Protein AF-A0A3E2HBI8-F1 (afdb_monomer_lite)

Structure (mmCIF, N/CA/C/O backbone):
data_AF-A0A3E2HBI8-F1
#
_entry.id   AF-A0A3E2HBI8-F1
#
loop_
_atom_site.group_PDB
_atom_site.id
_atom_site.type_symbol
_atom_site.label_atom_id
_atom_site.label_alt_id
_atom_site.label_comp_id
_atom_site.label_asym_id
_atom_site.label_entity_id
_atom_site.label_seq_id
_atom_site.pdbx_PDB_ins_code
_atom_site.Cartn_x
_atom_site.Cartn_y
_atom_site.Cartn_z
_atom_site.occupancy
_atom_site.B_iso_or_equiv
_atom_site.auth_seq_id
_atom_site.auth_comp_id
_atom_site.auth_asym_id
_atom_site.auth_atom_id
_atom_site.pdbx_PDB_model_num
ATOM 1 N N . MET A 1 1 ? 4.253 23.141 21.296 1.00 36.41 1 MET A N 1
ATOM 2 C CA . MET A 1 1 ? 3.401 24.058 20.503 1.00 36.41 1 MET A CA 1
ATOM 3 C C . MET A 1 1 ? 3.726 24.094 18.998 1.00 36.41 1 MET A C 1
ATOM 5 O O . MET A 1 1 ? 2.972 24.710 18.265 1.00 36.41 1 MET A O 1
ATOM 9 N N . ALA A 1 2 ? 4.751 23.384 18.495 1.00 31.78 2 ALA A N 1
ATOM 10 C CA . ALA A 1 2 ? 5.093 23.356 17.060 1.00 31.78 2 ALA A CA 1
ATOM 11 C C . ALA A 1 2 ? 4.357 22.285 16.214 1.00 31.78 2 ALA A C 1
ATOM 13 O O . ALA A 1 2 ? 4.384 22.359 14.993 1.00 31.78 2 ALA A O 1
ATOM 14 N N . LYS A 1 3 ? 3.676 21.304 16.833 1.00 31.34 3 LYS A N 1
ATOM 15 C CA . LYS A 1 3 ? 2.986 20.215 16.105 1.00 31.34 3 LYS A CA 1
ATOM 16 C C . LYS A 1 3 ? 1.627 20.610 15.507 1.00 31.34 3 LYS A C 1
ATOM 18 O O . LYS A 1 3 ? 1.217 20.012 14.528 1.00 31.34 3 LYS A O 1
ATOM 23 N N . VAL A 1 4 ? 0.952 21.624 16.054 1.00 37.69 4 VAL A N 1
ATOM 24 C CA . VAL A 1 4 ? -0.409 22.016 15.620 1.00 37.69 4 VAL A CA 1
ATOM 25 C C . VAL A 1 4 ? -0.384 22.887 14.354 1.00 37.69 4 VAL A C 1
ATOM 27 O O . VAL A 1 4 ? -1.303 22.835 13.543 1.00 37.69 4 VAL A O 1
ATOM 30 N N . TYR A 1 5 ? 0.700 23.634 14.122 1.00 31.38 5 TYR A N 1
ATOM 31 C CA . TYR A 1 5 ? 0.811 24.523 12.961 1.00 31.38 5 TYR A CA 1
ATOM 32 C C . TYR A 1 5 ? 1.030 23.784 11.632 1.00 31.38 5 TYR A C 1
ATOM 34 O O . TYR A 1 5 ? 0.576 24.272 10.606 1.00 31.38 5 TYR A O 1
ATOM 42 N N . GLN A 1 6 ? 1.665 22.604 11.620 1.00 40.72 6 GLN A N 1
ATOM 43 C CA . GLN A 1 6 ? 1.845 21.839 10.374 1.00 40.72 6 GLN A CA 1
ATOM 44 C C . GLN A 1 6 ? 0.543 21.206 9.871 1.00 40.72 6 GLN A C 1
ATOM 46 O O . GLN A 1 6 ? 0.313 21.183 8.664 1.00 40.72 6 GLN A O 1
ATOM 51 N N . VAL A 1 7 ? -0.329 20.755 10.777 1.00 46.50 7 VAL A N 1
ATOM 52 C CA . VAL A 1 7 ? -1.612 20.140 10.402 1.00 46.50 7 VAL A CA 1
ATOM 53 C C . VAL A 1 7 ? -2.579 21.205 9.861 1.00 46.50 7 VAL A C 1
ATOM 55 O O . VAL A 1 7 ? -3.164 21.016 8.801 1.00 46.50 7 VAL A O 1
ATOM 58 N N . ASN A 1 8 ? -2.637 22.393 10.483 1.00 40.47 8 ASN A N 1
ATOM 59 C CA . ASN A 1 8 ? -3.430 23.535 9.988 1.00 40.47 8 ASN A CA 1
ATOM 60 C C . ASN A 1 8 ? -3.010 24.050 8.605 1.00 40.47 8 ASN A C 1
ATOM 62 O O . ASN A 1 8 ? -3.861 24.510 7.843 1.00 40.47 8 ASN A O 1
ATOM 66 N N . THR A 1 9 ? -1.732 23.939 8.240 1.00 48.91 9 THR A N 1
ATOM 67 C CA . THR A 1 9 ? -1.288 24.276 6.883 1.00 48.91 9 THR A CA 1
ATOM 68 C C . THR A 1 9 ? -1.801 23.251 5.867 1.00 48.91 9 THR A C 1
ATOM 70 O O . THR A 1 9 ? -2.331 23.655 4.839 1.00 48.91 9 THR A O 1
ATOM 73 N N . ILE A 1 10 ? -1.744 21.947 6.165 1.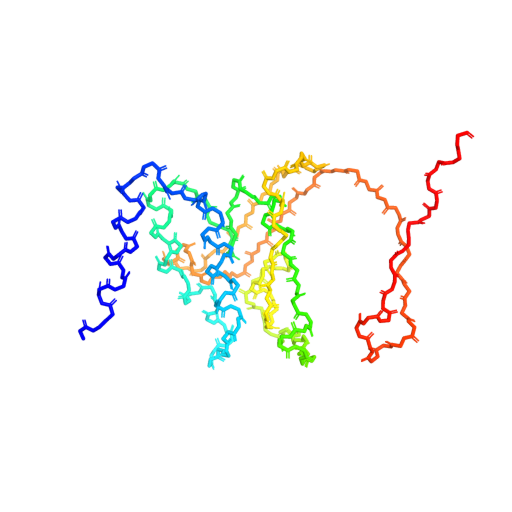00 52.44 10 ILE A N 1
ATOM 74 C CA . ILE A 1 10 ? -2.311 20.889 5.301 1.00 52.44 10 ILE A CA 1
ATOM 75 C C . ILE A 1 10 ? -3.825 21.101 5.108 1.00 52.44 10 ILE A C 1
ATOM 77 O O . ILE A 1 10 ? -4.320 21.029 3.983 1.00 52.44 10 ILE A O 1
ATOM 81 N N . PHE A 1 11 ? -4.536 21.484 6.174 1.00 52.62 11 PHE A N 1
ATOM 82 C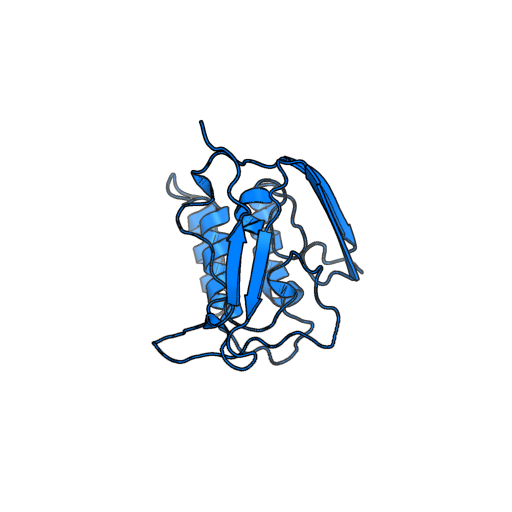 CA . PHE A 1 11 ? -5.968 21.784 6.130 1.00 52.62 11 PHE A CA 1
ATOM 83 C C . PHE A 1 11 ? -6.333 22.950 5.205 1.00 52.62 11 PHE A C 1
ATOM 85 O O . PHE A 1 11 ? -7.312 22.852 4.472 1.00 52.62 11 PHE A O 1
ATOM 92 N N . HIS A 1 12 ? -5.569 24.047 5.185 1.00 49.28 12 HIS A N 1
ATOM 93 C CA . HIS A 1 12 ? -5.875 25.172 4.290 1.00 49.28 12 HIS A CA 1
ATOM 94 C C . HIS A 1 12 ? -5.608 24.828 2.812 1.00 49.28 12 HIS A C 1
ATOM 96 O O . HIS A 1 12 ? -6.370 25.246 1.944 1.00 49.28 12 HIS A O 1
ATOM 102 N N . TYR A 1 13 ? -4.589 24.009 2.527 1.00 49.00 13 TYR A N 1
ATOM 103 C CA . TYR A 1 13 ? -4.270 23.559 1.166 1.00 49.00 13 TYR A CA 1
ATOM 104 C C . TYR A 1 13 ? -5.292 22.565 0.594 1.00 49.00 13 TYR A C 1
ATOM 106 O O . TYR A 1 13 ? -5.604 22.653 -0.591 1.00 49.00 13 TYR A O 1
ATOM 114 N N . LEU A 1 14 ? -5.840 21.659 1.412 1.00 51.91 14 LEU A N 1
ATOM 115 C CA . LEU A 1 14 ? -6.838 20.679 0.959 1.00 51.91 14 LEU A CA 1
ATOM 116 C C . LEU A 1 14 ? -8.257 21.262 0.847 1.00 51.91 14 LEU A C 1
ATOM 118 O O . LEU A 1 14 ? -9.039 20.815 0.014 1.00 51.91 14 LEU A O 1
ATOM 122 N N . ARG A 1 15 ? -8.600 22.268 1.663 1.00 52.44 15 ARG A N 1
ATOM 123 C CA . ARG A 1 15 ? -9.962 22.836 1.731 1.00 52.44 15 ARG A CA 1
ATOM 124 C C . ARG A 1 15 ? -10.162 24.091 0.877 1.00 52.44 15 ARG A C 1
ATOM 126 O O . ARG A 1 15 ? -11.301 24.460 0.610 1.00 52.44 15 ARG A O 1
ATOM 133 N N . CYS A 1 16 ? -9.083 24.775 0.490 1.00 48.06 16 CYS A N 1
ATOM 134 C CA . CYS A 1 16 ? -9.137 26.095 -0.135 1.00 48.06 16 CYS A CA 1
ATOM 135 C C . CYS A 1 16 ? -8.105 26.220 -1.266 1.00 48.06 16 CYS A C 1
ATOM 137 O O . CYS A 1 16 ? -7.073 26.857 -1.106 1.00 48.06 16 CYS A O 1
ATOM 139 N N . SER A 1 17 ? -8.338 25.583 -2.414 1.00 42.53 17 SER A N 1
ATOM 140 C CA . SER A 1 17 ? -7.922 26.094 -3.732 1.00 42.53 17 SER A CA 1
ATOM 141 C C . SER A 1 17 ? -8.226 25.068 -4.818 1.00 42.53 17 SER A C 1
ATOM 143 O O . SER A 1 17 ? -8.158 23.861 -4.611 1.00 42.53 17 SER A O 1
ATOM 145 N N . SER A 1 18 ? -8.425 25.560 -6.030 1.00 44.59 18 SER A N 1
ATOM 146 C CA . SER A 1 18 ? -8.262 24.840 -7.295 1.00 44.59 18 SER A CA 1
ATOM 147 C C . SER A 1 18 ? -6.852 24.231 -7.518 1.00 44.59 18 SER A C 1
ATOM 149 O O . SER A 1 18 ? -6.489 23.961 -8.659 1.00 44.59 18 SER A O 1
ATOM 151 N N . LEU A 1 19 ? -6.036 24.043 -6.465 1.00 42.78 19 LEU A N 1
ATOM 152 C CA . LEU A 1 19 ? -4.632 23.611 -6.509 1.00 42.78 19 LEU A CA 1
ATOM 153 C C . LEU A 1 19 ? -4.340 22.373 -5.644 1.00 42.78 19 LEU A C 1
ATOM 155 O O . LEU A 1 19 ? -3.168 22.118 -5.350 1.00 42.78 19 LEU A O 1
ATOM 159 N N . VAL A 1 20 ? -5.344 21.572 -5.255 1.00 49.34 20 VAL A N 1
ATOM 160 C CA . VAL A 1 20 ? -5.050 20.197 -4.821 1.00 49.34 20 VAL A CA 1
ATOM 161 C C . VAL A 1 20 ? -4.464 19.471 -6.030 1.00 49.34 20 VAL A C 1
ATOM 163 O O . VAL A 1 20 ? -5.177 18.989 -6.908 1.00 49.34 20 VAL A O 1
ATOM 166 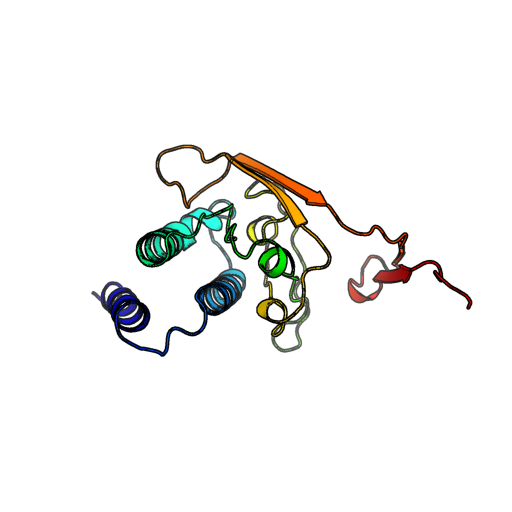N N . LYS A 1 21 ? -3.128 19.430 -6.084 1.00 60.75 21 LYS A N 1
ATOM 167 C CA . LYS A 1 21 ? -2.401 18.359 -6.758 1.00 60.75 21 LYS A CA 1
ATOM 168 C C . LYS A 1 21 ? -3.022 17.066 -6.242 1.00 60.75 21 LYS A C 1
ATOM 170 O O . LYS A 1 21 ? -3.123 16.909 -5.029 1.00 60.75 21 LYS A O 1
ATOM 175 N N . ASN A 1 22 ? -3.524 16.256 -7.166 1.00 81.38 22 ASN A N 1
ATOM 176 C CA . ASN A 1 22 ? -4.151 14.951 -6.976 1.00 81.38 22 ASN A CA 1
ATOM 177 C C . ASN A 1 22 ? -3.874 14.322 -5.580 1.00 81.38 22 ASN A C 1
ATOM 179 O O . ASN A 1 22 ? -2.701 14.145 -5.238 1.00 81.38 22 ASN A O 1
ATOM 183 N N . PRO A 1 23 ? -4.901 13.981 -4.766 1.00 87.44 23 PRO A N 1
ATOM 184 C CA . PRO A 1 23 ? -4.708 13.430 -3.416 1.00 87.44 23 PRO A CA 1
ATOM 185 C C . PRO A 1 23 ? -3.811 12.183 -3.394 1.00 87.44 23 PRO A C 1
ATOM 187 O O . PRO A 1 23 ? -3.115 11.948 -2.404 1.00 87.44 23 PRO A O 1
ATOM 190 N N . TYR A 1 24 ? -3.765 11.432 -4.496 1.00 90.06 24 TYR A N 1
ATOM 191 C CA . TYR A 1 24 ? -2.863 10.298 -4.660 1.00 90.06 24 TYR A CA 1
ATOM 192 C C . TYR A 1 24 ? -1.396 10.736 -4.733 1.00 90.06 24 TYR A C 1
ATOM 194 O O . TYR A 1 24 ? -0.578 10.190 -4.002 1.00 90.06 2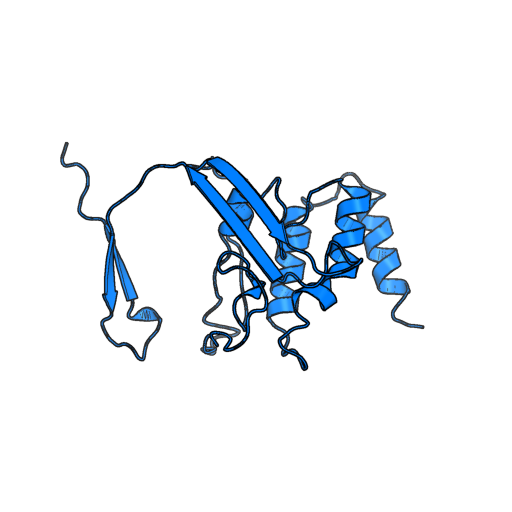4 TYR A O 1
ATOM 202 N N . ASP A 1 25 ? -1.064 11.782 -5.497 1.00 87.94 25 ASP A N 1
ATOM 203 C CA . ASP A 1 25 ? 0.307 12.308 -5.594 1.00 87.94 25 ASP A CA 1
ATOM 204 C C . ASP A 1 25 ? 0.795 12.833 -4.233 1.00 87.94 25 ASP A C 1
ATOM 206 O O . ASP A 1 25 ? 1.944 12.620 -3.834 1.00 87.94 25 ASP A O 1
ATOM 210 N N . PHE A 1 26 ? -0.092 13.507 -3.491 1.00 89.81 26 PHE A N 1
ATOM 211 C CA . PHE A 1 26 ? 0.188 13.926 -2.117 1.00 89.81 26 PHE A CA 1
ATOM 212 C C . PHE A 1 26 ? 0.506 12.718 -1.229 1.00 89.81 26 PHE A C 1
ATOM 214 O O . PHE A 1 26 ? 1.516 12.718 -0.517 1.00 89.81 26 PHE A O 1
ATOM 221 N N . TRP A 1 27 ? -0.337 11.686 -1.287 1.00 93.31 27 TRP A N 1
ATOM 222 C CA . TRP A 1 27 ? -0.156 10.471 -0.506 1.00 93.31 27 TRP A CA 1
ATOM 223 C C . TRP A 1 27 ? 1.133 9.728 -0.876 1.00 93.31 27 TRP A C 1
ATOM 225 O O . TRP A 1 27 ? 1.895 9.353 0.014 1.00 93.31 27 TRP A O 1
ATOM 235 N N . HIS A 1 28 ? 1.441 9.583 -2.168 1.00 92.25 28 HIS A N 1
ATOM 236 C CA . HIS A 1 28 ? 2.675 8.961 -2.658 1.00 92.25 28 HIS A CA 1
ATOM 237 C C . HIS A 1 28 ? 3.915 9.690 -2.150 1.00 92.25 28 HIS A C 1
ATOM 239 O O . HIS A 1 28 ? 4.841 9.049 -1.651 1.00 92.25 28 HIS A O 1
ATOM 245 N N . GLY A 1 29 ? 3.918 11.026 -2.207 1.00 90.44 29 GLY A N 1
ATOM 246 C CA . GLY A 1 29 ? 5.011 11.843 -1.681 1.00 90.44 29 GLY A CA 1
ATOM 247 C C . GLY A 1 29 ? 5.185 11.688 -0.168 1.00 90.44 29 GLY A C 1
ATOM 248 O O . GLY A 1 29 ? 6.308 11.558 0.324 1.00 90.44 29 GLY A O 1
ATOM 249 N N . LEU A 1 30 ? 4.079 11.644 0.579 1.00 92.81 30 LEU A N 1
ATOM 250 C CA . LEU A 1 30 ? 4.097 11.405 2.020 1.00 92.81 30 LEU A CA 1
ATOM 251 C C . LEU A 1 30 ? 4.670 10.027 2.354 1.00 92.81 30 LEU A C 1
ATOM 253 O O . LEU A 1 30 ? 5.563 9.926 3.197 1.00 92.81 30 LEU A O 1
ATOM 257 N N . VAL A 1 31 ? 4.179 8.979 1.693 1.00 93.12 31 VAL A N 1
ATOM 258 C CA . VAL A 1 31 ? 4.628 7.601 1.908 1.00 93.12 31 VAL A CA 1
ATOM 259 C C . VAL A 1 31 ? 6.105 7.450 1.547 1.00 93.12 31 VAL A C 1
ATOM 261 O O . VAL A 1 31 ? 6.846 6.849 2.323 1.00 93.12 31 VAL A O 1
ATOM 264 N N . HIS A 1 32 ? 6.563 8.052 0.445 1.00 90.94 32 HIS A N 1
ATOM 265 C CA . HIS A 1 32 ? 7.981 8.091 0.083 1.00 90.94 32 HIS A CA 1
ATOM 266 C C . HIS A 1 32 ? 8.822 8.711 1.210 1.00 90.94 32 HIS A C 1
ATOM 268 O O . HIS A 1 32 ? 9.702 8.053 1.771 1.00 90.94 32 HIS A O 1
ATOM 274 N N . LEU A 1 33 ? 8.489 9.935 1.639 1.00 89.44 33 LEU A N 1
ATOM 275 C CA . LEU A 1 33 ? 9.208 10.636 2.711 1.00 89.44 33 LEU A CA 1
ATOM 276 C C . LEU A 1 33 ? 9.181 9.891 4.050 1.00 89.44 33 LEU A C 1
ATOM 278 O O . LEU A 1 33 ? 10.135 9.981 4.829 1.00 89.44 33 LEU A O 1
ATOM 282 N N . TYR A 1 34 ? 8.088 9.187 4.337 1.00 90.75 34 TYR A N 1
ATOM 283 C CA . TYR A 1 34 ? 7.944 8.386 5.544 1.00 90.75 34 TYR A CA 1
ATOM 284 C C . TYR A 1 34 ? 8.762 7.089 5.468 1.00 90.75 34 TYR A C 1
ATOM 286 O O . TYR A 1 34 ? 9.425 6.727 6.435 1.00 90.75 34 TYR A O 1
ATOM 294 N N . SER A 1 35 ? 8.785 6.424 4.310 1.00 89.06 35 SER A N 1
ATOM 295 C CA . SER A 1 35 ? 9.544 5.186 4.071 1.00 89.06 35 SER A CA 1
ATOM 296 C C . SER A 1 35 ? 11.064 5.363 4.191 1.00 89.06 35 SER A C 1
ATOM 298 O O . SER A 1 35 ? 11.771 4.413 4.521 1.00 89.06 35 SER A O 1
ATOM 300 N N . LEU A 1 36 ? 11.562 6.591 4.001 1.00 86.25 36 LEU A N 1
ATOM 301 C CA . LEU A 1 36 ? 12.959 6.973 4.238 1.00 86.25 36 LEU A CA 1
ATOM 302 C C . LEU A 1 36 ? 13.348 6.986 5.726 1.00 86.25 36 LEU A C 1
ATOM 304 O O . LEU A 1 36 ? 14.530 7.103 6.058 1.00 86.25 36 LEU A O 1
ATOM 308 N N . ARG A 1 37 ? 12.378 6.943 6.645 1.00 83.75 37 ARG A N 1
ATOM 309 C CA . ARG A 1 37 ? 12.633 7.042 8.084 1.00 83.75 37 ARG A CA 1
ATOM 310 C C . ARG A 1 37 ? 12.935 5.672 8.677 1.00 83.75 37 ARG A C 1
ATOM 312 O O . ARG A 1 37 ? 12.276 4.688 8.370 1.00 83.75 37 ARG A O 1
ATOM 319 N N . GLN A 1 38 ? 13.894 5.643 9.598 1.00 76.00 38 GLN A N 1
ATOM 320 C CA . GLN A 1 38 ? 14.140 4.479 10.446 1.00 76.00 38 GLN A CA 1
ATOM 321 C C . GLN A 1 38 ? 13.112 4.471 11.574 1.00 76.00 38 GLN A C 1
ATOM 323 O O . GLN A 1 38 ? 13.074 5.390 12.396 1.00 76.00 38 GLN A O 1
ATOM 328 N N . LEU A 1 39 ? 12.255 3.455 11.588 1.00 74.94 39 LEU A N 1
ATOM 329 C CA . LEU A 1 39 ? 11.229 3.312 12.611 1.00 74.94 39 LEU A CA 1
ATOM 330 C C . LEU A 1 39 ? 11.811 2.655 13.852 1.00 74.94 39 LEU A C 1
ATOM 332 O O . LEU A 1 39 ? 12.492 1.640 13.768 1.00 74.94 39 LEU A O 1
ATOM 336 N N . SER A 1 40 ? 11.498 3.216 15.018 1.00 76.62 40 SER A N 1
ATOM 337 C CA . SER A 1 40 ? 11.867 2.602 16.297 1.00 76.62 40 SER A CA 1
ATOM 338 C C . SER A 1 40 ? 11.065 1.329 16.583 1.00 76.62 40 SER A C 1
ATOM 340 O O . SER A 1 40 ? 11.544 0.458 17.299 1.00 76.62 40 SER A O 1
ATOM 342 N N . PHE A 1 41 ? 9.858 1.222 16.018 1.00 81.44 41 PHE A N 1
ATOM 343 C CA . PHE A 1 41 ? 8.966 0.077 16.168 1.00 81.44 41 PHE A CA 1
ATOM 344 C C . PHE A 1 41 ? 8.457 -0.355 14.791 1.00 81.44 41 PHE A C 1
ATOM 346 O O . PHE A 1 41 ? 7.682 0.353 14.147 1.00 81.44 41 PHE A O 1
ATOM 353 N N . GLU A 1 42 ? 8.887 -1.529 14.332 1.00 74.19 42 GLU A N 1
ATOM 354 C CA . GLU A 1 42 ? 8.602 -2.021 12.974 1.00 74.19 42 GLU A CA 1
ATOM 355 C C . GLU A 1 42 ? 7.098 -2.196 12.694 1.00 74.19 42 GLU A C 1
ATOM 357 O O . GLU A 1 42 ? 6.632 -1.968 11.573 1.00 74.19 42 GLU A O 1
ATOM 362 N N . ASN A 1 43 ? 6.328 -2.532 13.735 1.00 82.06 43 ASN A N 1
ATOM 363 C CA . ASN A 1 43 ? 4.878 -2.734 13.672 1.00 82.06 43 ASN A CA 1
ATOM 364 C C . ASN A 1 43 ? 4.067 -1.443 13.483 1.00 82.06 43 ASN A C 1
ATOM 366 O O . ASN A 1 43 ? 2.888 -1.515 13.133 1.00 82.06 43 ASN A O 1
ATOM 370 N N . ASP A 1 44 ? 4.677 -0.273 13.682 1.00 85.25 44 ASP A N 1
ATOM 371 C CA . ASP A 1 44 ? 3.951 0.997 13.748 1.00 85.25 44 ASP A CA 1
ATOM 372 C C . ASP A 1 44 ? 3.906 1.743 12.410 1.00 85.25 44 ASP A C 1
ATOM 374 O O . ASP A 1 44 ? 3.426 2.872 12.355 1.00 85.25 44 ASP A O 1
ATOM 378 N N . LYS A 1 45 ? 4.332 1.114 11.304 1.00 89.88 45 LYS A N 1
ATOM 379 C CA . LYS A 1 45 ? 4.403 1.775 9.989 1.00 89.88 45 LYS A CA 1
ATOM 380 C C . LYS A 1 45 ? 3.047 2.331 9.524 1.00 89.88 45 LYS A C 1
ATOM 382 O O . LYS A 1 45 ? 2.978 3.487 9.122 1.00 89.88 45 LYS A O 1
ATOM 387 N N . LEU A 1 46 ? 1.974 1.534 9.602 1.00 93.69 46 LEU A N 1
ATOM 388 C CA . LEU A 1 46 ? 0.617 1.986 9.252 1.00 93.69 46 LEU A CA 1
ATOM 389 C C . LEU A 1 46 ? -0.018 2.858 10.355 1.00 93.69 46 LEU A C 1
ATOM 391 O O . LEU A 1 46 ? -0.482 3.954 10.036 1.00 93.69 46 LEU A O 1
ATOM 395 N N . PRO A 1 47 ? 0.006 2.468 11.651 1.00 93.62 47 PRO A N 1
ATOM 396 C CA . PRO A 1 47 ? -0.479 3.328 12.733 1.00 93.62 47 PRO A CA 1
ATOM 397 C C . PRO A 1 47 ? 0.105 4.745 12.737 1.00 93.62 47 PRO A C 1
ATOM 399 O O . PRO A 1 47 ? -0.622 5.706 12.975 1.00 93.62 47 PRO A O 1
ATOM 402 N N . ALA A 1 48 ? 1.390 4.908 12.438 1.00 92.00 48 ALA A N 1
ATOM 403 C CA . ALA A 1 48 ? 2.050 6.208 12.484 1.00 92.00 48 ALA A CA 1
ATOM 404 C C . ALA A 1 48 ? 1.597 7.189 11.390 1.00 92.00 48 ALA A C 1
ATOM 406 O O . ALA A 1 48 ? 1.732 8.398 11.579 1.00 92.00 48 ALA A O 1
ATOM 407 N N . VAL A 1 49 ? 1.048 6.696 10.274 1.00 94.00 49 VAL A N 1
ATOM 408 C CA . VAL A 1 49 ? 0.463 7.535 9.209 1.00 94.00 49 VAL A CA 1
ATOM 409 C C . VAL A 1 49 ? -1.068 7.587 9.262 1.00 94.00 49 VAL A C 1
ATOM 411 O O . VAL A 1 49 ? -1.675 8.380 8.547 1.00 94.00 49 VAL A O 1
ATOM 414 N N . SER A 1 50 ? -1.691 6.795 10.143 1.00 95.00 50 SER A N 1
ATOM 415 C CA . SER A 1 50 ? -3.150 6.637 10.235 1.00 95.00 50 SER A CA 1
ATOM 416 C C . SER A 1 50 ? -3.906 7.941 10.484 1.00 95.00 50 SER A C 1
ATOM 418 O O . SER A 1 50 ? -4.986 8.127 9.937 1.00 95.00 50 SER A O 1
ATOM 420 N N . GLY A 1 51 ? -3.320 8.875 11.241 1.00 94.81 51 GLY A N 1
ATOM 421 C CA . GLY A 1 51 ? -3.919 10.191 11.456 1.00 94.81 51 GLY A CA 1
ATOM 422 C C . GLY A 1 51 ? -4.081 10.963 10.148 1.00 94.81 51 GLY A C 1
ATOM 423 O O . GLY A 1 51 ? -5.154 11.472 9.873 1.00 94.81 51 GLY A O 1
ATOM 424 N N . ILE A 1 52 ? -3.052 10.982 9.295 1.00 94.81 52 ILE A N 1
ATOM 425 C CA . ILE A 1 52 ? -3.123 11.688 8.006 1.00 94.81 52 ILE A CA 1
ATOM 426 C C . ILE A 1 52 ? -4.040 10.941 7.032 1.00 94.81 52 ILE A C 1
ATOM 428 O O . ILE A 1 52 ? -4.784 11.579 6.296 1.00 94.81 52 ILE A O 1
ATOM 432 N N . ALA A 1 53 ? -4.031 9.604 7.050 1.00 95.62 53 ALA A N 1
ATOM 433 C CA . ALA A 1 53 ? -4.973 8.806 6.266 1.00 95.62 53 ALA A CA 1
ATOM 434 C C . ALA A 1 53 ? -6.436 9.107 6.644 1.00 95.62 53 ALA A C 1
ATOM 436 O O . ALA A 1 53 ? -7.261 9.292 5.755 1.00 95.62 53 ALA A O 1
ATOM 437 N N . SER A 1 54 ? -6.741 9.221 7.941 1.00 95.69 54 SER A N 1
ATOM 438 C CA . SER A 1 54 ? -8.079 9.588 8.421 1.00 95.69 54 SER A CA 1
ATOM 439 C C . SER A 1 54 ? -8.523 10.939 7.863 1.00 95.69 54 SER A C 1
ATOM 441 O O . SER A 1 54 ? -9.621 11.051 7.336 1.00 95.69 54 SER A O 1
ATOM 443 N N . GLU A 1 55 ? -7.649 11.946 7.897 1.00 92.38 55 GLU A N 1
ATOM 444 C CA . GLU A 1 55 ? -7.958 13.281 7.366 1.00 92.38 55 GLU A CA 1
ATOM 445 C C . GLU A 1 55 ? -8.168 13.275 5.844 1.00 92.38 55 GLU A C 1
ATOM 447 O O . GLU A 1 55 ? -9.070 13.933 5.330 1.00 92.38 55 GLU A O 1
ATOM 452 N N . VAL A 1 56 ? -7.351 12.520 5.097 1.00 92.00 56 VAL A N 1
ATOM 453 C CA . VAL A 1 56 ? -7.542 12.367 3.645 1.00 92.00 56 VAL A CA 1
ATOM 454 C C . VAL A 1 56 ? -8.897 11.725 3.364 1.00 92.00 56 VAL A C 1
ATOM 456 O O . VAL A 1 56 ? -9.637 12.240 2.527 1.00 92.00 56 VAL A O 1
ATOM 459 N N . HIS A 1 57 ? -9.252 10.660 4.085 1.00 93.62 57 HIS A N 1
ATOM 460 C CA . HIS A 1 57 ? -10.560 10.020 3.970 1.00 93.62 57 HIS A CA 1
ATOM 461 C C . HIS A 1 57 ? -11.702 10.994 4.286 1.00 93.62 57 HIS A C 1
ATOM 463 O O . HIS A 1 57 ? -12.614 11.120 3.482 1.00 93.62 57 HIS A O 1
ATOM 469 N N . GLU A 1 58 ? -11.631 11.755 5.381 1.00 94.12 58 GLU A N 1
ATOM 470 C CA . GLU A 1 58 ? -12.678 12.724 5.744 1.00 94.12 58 GLU A CA 1
ATOM 471 C C . GLU A 1 58 ? -12.932 13.786 4.660 1.00 94.12 58 GLU A C 1
ATOM 473 O O . GLU A 1 58 ? -14.051 14.279 4.515 1.00 94.12 58 GLU A O 1
ATOM 478 N N . ILE A 1 59 ? -11.902 14.154 3.895 1.00 90.56 59 ILE A N 1
ATOM 479 C CA . ILE A 1 59 ? -11.993 15.182 2.849 1.00 90.56 59 ILE A CA 1
ATOM 480 C C . ILE A 1 59 ? -12.428 14.597 1.499 1.00 90.56 59 ILE A C 1
ATOM 482 O O . ILE A 1 59 ? -13.082 15.286 0.716 1.00 90.56 59 ILE A O 1
ATOM 486 N N . THR A 1 60 ? -12.027 13.363 1.200 1.00 91.94 60 THR A N 1
ATOM 487 C CA . THR A 1 60 ? -12.124 12.778 -0.150 1.00 91.94 60 THR A CA 1
ATOM 488 C C . THR A 1 60 ? -13.093 11.605 -0.259 1.00 91.94 60 THR A C 1
ATOM 490 O O . THR A 1 60 ? -13.445 11.234 -1.375 1.00 91.94 60 THR A O 1
ATOM 493 N N . ASP A 1 61 ? -13.511 11.038 0.872 1.00 94.00 61 ASP A N 1
ATOM 494 C CA . ASP A 1 61 ? -14.307 9.810 0.993 1.00 94.00 61 ASP A CA 1
ATOM 495 C C . ASP A 1 61 ? -13.633 8.556 0.390 1.00 94.00 61 ASP A C 1
ATOM 497 O O . ASP A 1 61 ? -14.283 7.550 0.123 1.00 94.00 61 ASP A O 1
ATOM 501 N N . LEU A 1 62 ? -12.309 8.591 0.178 1.00 94.88 62 LEU A N 1
ATOM 502 C CA . LEU A 1 62 ? -11.539 7.468 -0.374 1.00 94.88 62 LEU A CA 1
ATOM 503 C C . LEU A 1 62 ? -11.403 6.313 0.624 1.00 94.88 62 LEU A C 1
ATOM 505 O O . LEU A 1 62 ? -11.116 6.530 1.805 1.00 94.88 62 LEU A O 1
ATOM 509 N N . GLU A 1 63 ? -11.526 5.070 0.158 1.00 96.25 63 GLU A N 1
ATOM 510 C CA . GLU A 1 63 ? -11.410 3.889 1.015 1.00 96.25 63 GLU A CA 1
ATOM 511 C C . GLU A 1 63 ? -9.940 3.477 1.204 1.00 96.25 63 GLU A C 1
ATOM 513 O O . GLU A 1 63 ? -9.218 3.154 0.256 1.00 96.25 63 GLU A O 1
ATOM 518 N N . TYR A 1 64 ? -9.492 3.447 2.460 1.00 96.75 64 TYR A N 1
ATOM 519 C CA . TYR A 1 64 ? -8.115 3.108 2.813 1.00 96.75 64 TYR A CA 1
ATOM 520 C C . TYR A 1 64 ? -7.890 1.598 2.940 1.00 96.75 64 TYR A C 1
ATOM 522 O O . TYR A 1 64 ? -8.596 0.895 3.663 1.00 96.75 64 TYR A O 1
ATOM 530 N N . LEU A 1 65 ? -6.834 1.098 2.300 1.00 97.19 65 LEU A N 1
ATOM 531 C CA . LEU A 1 65 ? -6.448 -0.309 2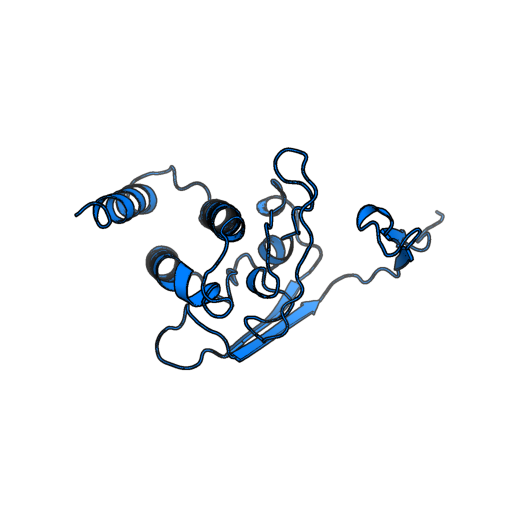.282 1.00 97.19 65 LEU A CA 1
ATOM 532 C C . LEU A 1 65 ? -4.960 -0.466 2.603 1.00 97.19 65 LEU A C 1
ATOM 534 O O . LEU A 1 65 ? -4.107 -0.432 1.721 1.00 97.19 65 LEU A O 1
ATOM 538 N N . ALA A 1 66 ? -4.653 -0.677 3.887 1.00 96.50 66 ALA A N 1
ATOM 539 C CA . ALA A 1 66 ? -3.306 -0.988 4.385 1.00 96.50 66 ALA A CA 1
ATOM 540 C C . ALA A 1 66 ? -2.193 -0.091 3.803 1.00 96.50 66 ALA A C 1
ATOM 542 O O . ALA A 1 66 ? -1.129 -0.585 3.432 1.00 96.50 66 ALA A O 1
ATOM 543 N N . GLY A 1 67 ? -2.422 1.220 3.717 1.00 96.00 67 GLY A N 1
ATOM 544 C CA . GLY A 1 67 ? -1.438 2.171 3.192 1.00 96.00 67 GLY A CA 1
ATOM 545 C C . GLY A 1 67 ? -1.669 2.626 1.756 1.00 96.00 67 GLY A C 1
ATOM 546 O O . GLY A 1 67 ? -0.896 3.469 1.307 1.00 96.00 67 GLY A O 1
ATOM 547 N N . LEU A 1 68 ? -2.682 2.100 1.067 1.00 96.81 68 LEU A N 1
ATOM 548 C CA . LEU A 1 68 ? -3.073 2.448 -0.305 1.00 96.81 68 LEU A CA 1
ATOM 549 C C . LEU A 1 68 ? -4.538 2.920 -0.347 1.00 96.81 68 LEU A C 1
ATOM 551 O O . LEU A 1 68 ? -5.289 2.668 0.597 1.00 96.81 68 LEU A O 1
ATOM 555 N N . TRP A 1 69 ? -4.957 3.543 -1.447 1.00 95.88 69 TRP A N 1
ATOM 556 C CA . TRP A 1 69 ? -6.342 3.965 -1.689 1.00 95.88 69 TRP A CA 1
ATOM 557 C C . TRP A 1 69 ? -7.026 3.041 -2.690 1.00 95.88 69 TRP A C 1
ATOM 559 O O . TRP A 1 69 ? -6.488 2.756 -3.761 1.00 95.88 69 TRP A O 1
ATOM 569 N N . LYS A 1 70 ? -8.226 2.560 -2.362 1.00 95.75 70 LYS A N 1
ATOM 570 C CA . LYS A 1 70 ? -8.951 1.575 -3.174 1.00 95.75 70 LYS A CA 1
ATOM 571 C C . LYS A 1 70 ? -9.274 2.086 -4.575 1.00 95.75 70 LYS A C 1
ATOM 573 O O . LYS A 1 70 ? -9.182 1.332 -5.541 1.00 95.75 70 LYS A O 1
ATOM 578 N N . GLU A 1 71 ? -9.619 3.358 -4.686 1.00 92.88 71 GLU A N 1
ATOM 579 C CA . GLU A 1 71 ? -10.008 4.023 -5.927 1.00 92.88 71 GLU A CA 1
ATOM 580 C C . GLU A 1 71 ? -8.812 4.234 -6.863 1.00 92.88 71 GLU A C 1
ATOM 582 O O . GLU A 1 71 ? -8.992 4.316 -8.076 1.00 92.88 71 GLU A O 1
ATOM 587 N N . ASN A 1 72 ? -7.593 4.250 -6.317 1.00 91.56 72 ASN A N 1
ATOM 588 C CA . ASN A 1 72 ? -6.345 4.357 -7.072 1.00 91.56 72 ASN A CA 1
ATOM 589 C C . ASN A 1 72 ? -5.518 3.070 -7.035 1.00 91.56 72 ASN A C 1
ATOM 591 O O . ASN A 1 72 ? -4.341 3.078 -7.386 1.00 91.56 72 ASN A O 1
ATOM 595 N N . LEU A 1 73 ? -6.118 1.951 -6.616 1.00 93.69 73 LEU A N 1
ATOM 596 C CA . LEU A 1 73 ? -5.365 0.771 -6.196 1.00 93.69 73 LEU A CA 1
ATOM 597 C C . LEU A 1 73 ? -4.451 0.221 -7.294 1.00 93.69 73 LEU A C 1
ATOM 599 O O . LEU A 1 73 ? -3.360 -0.241 -6.997 1.00 93.69 73 LEU A O 1
ATOM 603 N N . VAL A 1 74 ? -4.853 0.291 -8.567 1.00 92.69 74 VAL A N 1
ATOM 604 C CA . VAL A 1 74 ? -4.009 -0.177 -9.680 1.00 92.69 74 VAL A CA 1
ATOM 605 C C . VAL A 1 74 ? -2.724 0.647 -9.805 1.00 92.69 74 VAL A C 1
ATOM 607 O O . VAL A 1 74 ? -1.653 0.067 -9.962 1.00 92.69 74 VAL A O 1
ATOM 610 N N . ALA A 1 75 ? -2.819 1.974 -9.702 1.00 90.62 75 ALA A N 1
ATOM 611 C CA . ALA A 1 75 ? -1.666 2.870 -9.755 1.00 90.62 75 ALA A CA 1
ATOM 612 C C . ALA A 1 75 ? -0.839 2.807 -8.460 1.00 90.62 75 ALA A C 1
ATOM 614 O O . ALA A 1 75 ? 0.389 2.806 -8.496 1.00 90.62 75 ALA A O 1
ATOM 615 N N . ASP A 1 76 ? -1.506 2.692 -7.315 1.00 92.38 76 ASP A N 1
ATOM 616 C CA . ASP A 1 76 ? -0.880 2.529 -6.004 1.00 92.38 76 ASP A CA 1
ATOM 617 C C . ASP A 1 76 ? -0.068 1.230 -5.914 1.00 92.38 76 ASP A C 1
ATOM 619 O O . ASP A 1 76 ? 1.003 1.214 -5.317 1.00 92.38 76 ASP A O 1
ATOM 623 N N . LEU A 1 77 ? -0.516 0.148 -6.560 1.00 93.56 77 LEU A N 1
ATOM 624 C CA . LEU A 1 77 ? 0.228 -1.113 -6.661 1.00 93.56 77 LEU A CA 1
ATOM 625 C C . LEU A 1 77 ? 1.502 -1.010 -7.520 1.00 93.56 77 LEU A C 1
ATOM 627 O O . LEU A 1 77 ? 2.300 -1.946 -7.511 1.00 93.56 77 LEU A O 1
ATOM 631 N N . CYS A 1 78 ? 1.719 0.100 -8.239 1.00 91.88 78 CYS A N 1
ATOM 632 C CA . CYS A 1 78 ? 2.947 0.344 -8.999 1.00 91.88 78 CYS A CA 1
ATOM 633 C C . CYS A 1 78 ? 4.151 0.727 -8.119 1.00 91.88 78 CYS A C 1
ATOM 635 O O . CYS A 1 78 ? 5.222 0.994 -8.672 1.00 91.88 78 CYS A O 1
ATOM 637 N N . TRP A 1 79 ? 3.996 0.835 -6.791 1.00 93.31 79 TRP A N 1
ATOM 638 C CA . TRP A 1 79 ? 5.108 1.192 -5.911 1.00 93.31 79 TRP A CA 1
ATOM 639 C C . TRP A 1 79 ? 6.296 0.244 -6.113 1.00 93.31 79 TRP A C 1
ATOM 641 O O . TRP A 1 79 ? 6.149 -0.954 -6.362 1.00 93.31 79 TRP A O 1
ATOM 651 N N . HIS A 1 80 ? 7.501 0.782 -5.990 1.00 89.69 80 HIS A N 1
ATOM 652 C CA . HIS A 1 80 ? 8.729 0.008 -6.095 1.00 89.69 80 HIS A CA 1
ATOM 653 C C . HIS A 1 80 ? 9.678 0.382 -4.972 1.00 89.69 80 HIS A C 1
ATOM 655 O O . HIS A 1 80 ? 9.559 1.431 -4.347 1.00 89.69 80 HIS A O 1
ATOM 661 N N . ARG A 1 81 ? 10.652 -0.483 -4.712 1.00 87.06 81 ARG A N 1
ATOM 662 C CA . ARG A 1 81 ? 11.722 -0.173 -3.774 1.00 87.06 81 ARG A CA 1
ATOM 663 C C . ARG A 1 81 ? 12.747 0.750 -4.425 1.00 87.06 81 ARG A C 1
ATOM 665 O O . ARG A 1 81 ? 13.145 0.513 -5.566 1.00 87.06 81 ARG A O 1
ATOM 672 N N . ASP A 1 82 ? 13.233 1.729 -3.674 1.00 85.69 82 ASP A N 1
ATOM 673 C CA . ASP A 1 82 ? 14.436 2.461 -4.058 1.00 85.69 82 ASP A CA 1
ATOM 674 C C . ASP A 1 82 ? 15.652 1.691 -3.548 1.00 85.69 82 ASP A C 1
ATOM 676 O O . ASP A 1 82 ? 15.812 1.443 -2.350 1.00 85.69 82 ASP A O 1
ATOM 680 N N . TYR A 1 83 ? 16.511 1.265 -4.469 1.00 75.44 83 TYR A N 1
ATOM 681 C CA . TYR A 1 83 ? 17.727 0.531 -4.118 1.00 75.44 83 TYR A CA 1
ATOM 682 C C . TYR A 1 83 ? 18.954 1.433 -3.964 1.00 75.44 83 TYR A C 1
ATOM 684 O O . TYR A 1 83 ? 19.974 0.990 -3.435 1.00 75.44 83 TYR A O 1
ATOM 692 N N . GLU A 1 84 ? 18.849 2.694 -4.387 1.00 73.38 84 GLU A N 1
ATOM 693 C CA . GLU A 1 84 ? 19.897 3.698 -4.252 1.00 73.38 84 GLU A CA 1
ATOM 694 C C . GLU A 1 84 ? 19.317 4.997 -3.703 1.00 73.38 84 GLU A C 1
ATOM 696 O O . GLU A 1 84 ? 18.347 5.529 -4.236 1.00 73.38 84 GLU A O 1
ATOM 701 N N . ILE A 1 85 ? 19.937 5.522 -2.648 1.00 70.44 85 ILE A N 1
ATOM 702 C CA . ILE A 1 85 ? 19.569 6.802 -2.042 1.00 70.44 85 ILE A CA 1
ATOM 703 C C . ILE A 1 85 ? 20.838 7.643 -1.972 1.00 70.44 85 ILE A C 1
ATOM 705 O O . ILE A 1 85 ? 21.808 7.258 -1.322 1.00 70.44 85 ILE A O 1
ATOM 70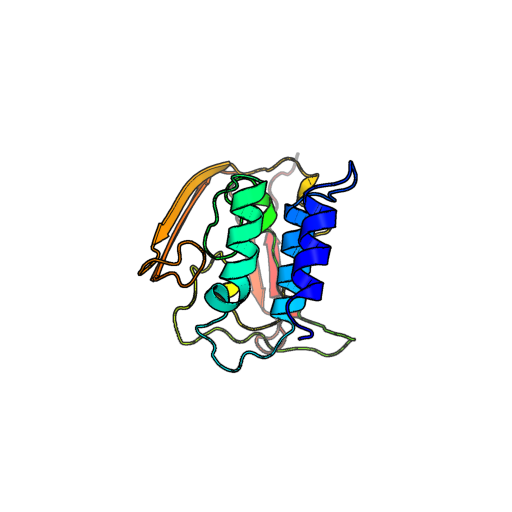9 N N . GLY A 1 86 ? 20.869 8.769 -2.690 1.00 70.62 86 GLY A N 1
ATOM 710 C CA . GLY A 1 86 ? 22.063 9.621 -2.756 1.00 70.62 86 GLY A CA 1
ATOM 711 C C . GLY A 1 86 ? 23.305 8.905 -3.307 1.00 70.62 86 GLY A C 1
ATOM 712 O O . GLY A 1 86 ? 24.419 9.213 -2.894 1.00 70.62 86 GLY A O 1
ATOM 713 N N . GLY A 1 87 ? 23.118 7.918 -4.193 1.00 69.25 87 GLY A N 1
ATOM 714 C CA . GLY A 1 87 ? 24.198 7.105 -4.770 1.00 69.25 87 GLY A CA 1
ATOM 715 C C . GLY A 1 87 ? 24.704 5.964 -3.878 1.00 69.25 87 GLY A C 1
ATOM 716 O O . GLY A 1 87 ? 25.603 5.233 -4.288 1.00 69.25 87 GLY A O 1
ATOM 717 N N . LEU A 1 88 ? 24.136 5.781 -2.681 1.00 67.94 88 LEU A N 1
ATOM 718 C CA . LEU A 1 88 ? 24.461 4.668 -1.789 1.00 67.94 88 LEU A CA 1
ATOM 719 C C . LEU A 1 88 ? 23.439 3.544 -1.933 1.00 67.94 88 LEU A C 1
ATOM 721 O O . LEU A 1 88 ? 22.232 3.788 -1.908 1.00 67.94 88 LEU A O 1
ATOM 725 N N . GLN A 1 89 ? 23.930 2.310 -2.038 1.00 67.38 89 GLN A N 1
ATOM 726 C CA . GLN A 1 89 ? 23.087 1.119 -2.028 1.00 67.38 89 GLN A CA 1
ATOM 727 C C . GLN A 1 89 ? 22.503 0.903 -0.634 1.00 67.38 89 GLN A C 1
ATOM 729 O O . GLN A 1 89 ? 23.239 0.874 0.353 1.00 67.38 89 GLN A O 1
ATOM 734 N N . VAL A 1 90 ? 21.186 0.716 -0.555 1.00 69.00 90 VAL A N 1
ATOM 735 C CA . VAL A 1 90 ? 20.495 0.473 0.716 1.00 69.00 90 VAL A CA 1
ATOM 736 C C . VAL A 1 90 ? 19.846 -0.907 0.674 1.00 69.00 90 VAL A C 1
ATOM 738 O O . VAL A 1 90 ? 18.964 -1.121 -0.160 1.00 69.00 90 VAL A O 1
ATOM 741 N N . PRO A 1 91 ? 20.237 -1.856 1.545 1.00 63.53 91 PRO A N 1
ATOM 742 C CA . PRO A 1 91 ? 19.665 -3.197 1.535 1.00 63.53 91 PRO A CA 1
ATOM 743 C C . PRO A 1 91 ? 18.169 -3.173 1.864 1.00 63.53 91 PRO A C 1
ATOM 745 O O . PRO A 1 91 ? 17.710 -2.389 2.696 1.00 63.53 91 PRO A O 1
ATOM 748 N N . GLY A 1 92 ? 17.408 -4.025 1.173 1.00 64.06 92 GLY A N 1
ATOM 749 C CA . GLY A 1 92 ? 16.018 -4.357 1.489 1.00 64.06 92 GLY A CA 1
ATOM 750 C C . GLY A 1 92 ? 15.935 -5.326 2.638 1.00 64.06 92 GLY A C 1
ATOM 751 O O . GLY A 1 92 ? 16.542 -6.389 2.569 1.00 64.06 92 GLY A O 1
ATOM 752 N N . ILE A 1 93 ? 15.177 -4.963 3.671 1.00 71.56 93 ILE A N 1
ATOM 753 C CA . ILE A 1 93 ? 14.924 -5.853 4.796 1.00 71.56 93 ILE A CA 1
ATOM 754 C C . ILE A 1 93 ? 13.506 -6.387 4.629 1.00 71.56 93 ILE A C 1
ATOM 756 O O . ILE A 1 93 ? 12.515 -5.657 4.733 1.00 71.56 93 ILE A O 1
ATOM 760 N N . GLN A 1 94 ? 13.430 -7.678 4.311 1.00 70.56 94 GLN A N 1
ATOM 761 C CA . GLN A 1 94 ? 12.199 -8.432 4.475 1.00 70.56 94 GLN A CA 1
ATOM 762 C C . GLN A 1 94 ? 11.904 -8.514 5.971 1.00 70.56 94 GLN A C 1
ATOM 764 O O . GLN A 1 94 ? 12.782 -8.857 6.760 1.00 70.56 94 GLN A O 1
ATOM 769 N N . ARG A 1 95 ? 10.673 -8.186 6.356 1.00 76.50 95 ARG A N 1
ATOM 770 C CA . ARG A 1 95 ? 10.262 -8.214 7.758 1.00 76.50 95 ARG A CA 1
ATOM 771 C C . ARG A 1 95 ? 10.044 -9.650 8.221 1.00 76.50 95 ARG A C 1
ATOM 773 O O . ARG A 1 95 ? 9.462 -10.455 7.495 1.00 76.50 95 ARG A O 1
ATOM 780 N N . GLU A 1 96 ? 10.483 -9.946 9.440 1.00 83.06 96 GLU A N 1
ATOM 781 C CA . GLU A 1 96 ? 10.227 -11.235 10.100 1.00 83.06 96 GLU A CA 1
ATOM 782 C C . GLU A 1 96 ? 8.799 -11.316 10.657 1.00 83.06 96 GLU A C 1
ATOM 784 O O . GLU A 1 96 ? 8.232 -12.399 10.798 1.00 83.06 96 GLU A O 1
ATOM 789 N N . ILE A 1 97 ? 8.203 -10.157 10.948 1.00 88.12 97 ILE A N 1
ATOM 790 C CA . ILE A 1 97 ? 6.869 -10.022 11.529 1.00 88.12 97 ILE A CA 1
ATOM 791 C C . ILE A 1 97 ? 5.869 -9.481 10.508 1.00 88.12 97 ILE A C 1
ATOM 793 O O . ILE A 1 97 ? 6.185 -8.633 9.671 1.00 88.12 97 ILE A O 1
ATOM 797 N N . TYR A 1 98 ? 4.626 -9.953 10.601 1.00 91.19 98 TYR A N 1
ATOM 798 C CA . TYR A 1 98 ? 3.542 -9.451 9.766 1.00 91.19 98 TYR A CA 1
ATOM 799 C C . TYR A 1 98 ? 3.144 -8.030 10.188 1.00 91.19 98 TYR A C 1
ATOM 801 O O . TYR A 1 98 ? 2.666 -7.819 11.305 1.00 91.19 98 TYR A O 1
ATOM 809 N N . VAL A 1 99 ? 3.290 -7.072 9.268 1.00 92.75 99 VAL A N 1
ATOM 810 C CA . VAL A 1 99 ? 2.848 -5.675 9.449 1.00 92.75 99 VAL A CA 1
ATOM 811 C C . VAL A 1 99 ? 1.706 -5.312 8.502 1.00 92.75 99 VAL A C 1
ATOM 813 O O . VAL A 1 99 ? 0.775 -4.609 8.892 1.00 92.75 99 VAL A O 1
ATOM 816 N N . ALA A 1 100 ? 1.775 -5.785 7.258 1.00 95.12 100 ALA A N 1
ATOM 817 C CA . ALA A 1 100 ? 0.800 -5.505 6.216 1.00 95.12 100 ALA A CA 1
ATOM 818 C C . ALA A 1 100 ? 0.795 -6.631 5.164 1.00 95.12 100 ALA A C 1
ATOM 820 O O . ALA A 1 100 ? 1.781 -7.370 5.065 1.00 95.12 100 ALA A O 1
ATOM 821 N N . PRO A 1 101 ? -0.271 -6.748 4.350 1.00 95.81 101 PRO A N 1
ATOM 822 C CA . PRO A 1 101 ? -0.307 -7.659 3.211 1.00 95.81 101 PRO A CA 1
ATOM 823 C C . PRO A 1 101 ? 0.849 -7.410 2.238 1.00 95.81 101 PRO A C 1
ATOM 825 O O . PRO A 1 101 ? 1.298 -6.276 2.084 1.00 95.81 101 PRO A O 1
ATOM 828 N N . SER A 1 102 ? 1.284 -8.443 1.515 1.00 93.94 102 SER A N 1
ATOM 829 C CA . SER A 1 102 ? 2.470 -8.393 0.639 1.00 93.94 102 SER A CA 1
ATOM 830 C C . SER A 1 102 ? 2.411 -7.350 -0.483 1.00 93.94 102 SER A C 1
ATOM 832 O O . SER A 1 102 ? 3.440 -6.974 -1.029 1.00 93.94 102 SER A O 1
ATOM 834 N N . TRP A 1 103 ? 1.214 -6.898 -0.849 1.00 95.50 103 TRP A N 1
ATOM 835 C CA . TRP A 1 103 ? 0.989 -5.885 -1.879 1.00 95.50 103 TRP A CA 1
ATOM 836 C C . TRP A 1 103 ? 1.065 -4.446 -1.342 1.00 95.50 103 TRP A C 1
ATOM 838 O O . TRP A 1 103 ? 1.057 -3.500 -2.124 1.00 95.50 103 TRP A O 1
ATOM 848 N N . SER A 1 104 ? 1.148 -4.257 -0.023 1.00 96.12 104 SER A N 1
ATOM 849 C CA . SER A 1 104 ? 1.323 -2.947 0.606 1.00 96.12 104 SER A CA 1
ATOM 850 C C . SER A 1 104 ? 2.804 -2.574 0.684 1.00 96.12 104 SER A C 1
ATOM 852 O O . SER A 1 104 ? 3.645 -3.404 1.041 1.00 96.12 104 SER A O 1
ATOM 854 N N . TRP A 1 105 ? 3.121 -1.294 0.477 1.00 94.56 105 TRP A N 1
ATOM 855 C CA . TRP A 1 105 ? 4.454 -0.725 0.721 1.00 94.56 105 TRP A CA 1
ATOM 856 C C . TRP A 1 105 ? 4.917 -0.884 2.184 1.00 94.56 105 TRP A C 1
ATOM 858 O O . TRP A 1 105 ? 6.108 -0.786 2.501 1.00 94.56 105 TRP A O 1
ATOM 868 N N . ALA A 1 106 ? 3.980 -1.128 3.107 1.00 93.88 106 ALA A N 1
ATOM 869 C CA . ALA A 1 106 ? 4.272 -1.377 4.510 1.00 93.88 106 ALA A CA 1
ATOM 870 C C . ALA A 1 106 ? 4.656 -2.828 4.828 1.00 93.88 106 ALA A C 1
ATOM 872 O O . ALA A 1 106 ? 4.999 -3.124 5.973 1.00 93.88 106 ALA A O 1
ATOM 873 N N . SER A 1 107 ? 4.651 -3.724 3.840 1.00 92.88 107 SER A N 1
ATOM 874 C CA . SER A 1 107 ? 5.110 -5.108 4.009 1.00 92.88 107 SER A CA 1
ATOM 875 C C . SER A 1 107 ? 6.634 -5.240 4.129 1.00 92.88 107 SER A C 1
ATOM 877 O O . SER A 1 107 ? 7.121 -6.208 4.708 1.00 92.88 107 SER A O 1
ATOM 879 N N . ILE A 1 108 ? 7.391 -4.257 3.633 1.00 89.44 108 ILE A N 1
ATOM 880 C CA . ILE A 1 108 ? 8.859 -4.246 3.656 1.00 89.44 108 ILE A CA 1
ATOM 881 C C . ILE A 1 108 ? 9.403 -3.102 4.503 1.00 89.44 108 ILE A C 1
ATOM 883 O O . ILE A 1 108 ? 8.688 -2.139 4.800 1.00 89.44 108 ILE A O 1
ATOM 887 N N . ASP A 1 109 ? 10.690 -3.171 4.837 1.00 85.69 109 ASP A N 1
ATOM 888 C CA . ASP A 1 109 ? 11.424 -2.031 5.373 1.00 85.69 109 ASP A CA 1
ATOM 889 C C . ASP A 1 109 ? 12.380 -1.393 4.346 1.00 85.69 109 ASP A C 1
ATOM 891 O O . ASP A 1 109 ? 13.062 -2.064 3.553 1.00 85.69 109 ASP A O 1
ATOM 895 N N . GLY A 1 110 ? 12.400 -0.060 4.350 1.00 85.75 110 GLY A N 1
ATOM 896 C CA . GLY A 1 110 ? 13.185 0.773 3.441 1.00 85.75 110 GLY A CA 1
ATOM 897 C C . GLY A 1 110 ? 12.369 1.680 2.520 1.00 85.75 110 GLY A C 1
ATOM 898 O O . GLY A 1 110 ? 11.135 1.661 2.526 1.00 85.75 110 GLY A O 1
ATOM 899 N N . SER A 1 111 ? 13.114 2.466 1.738 1.00 88.00 111 SER A N 1
ATOM 900 C CA . SER A 1 111 ? 12.584 3.489 0.834 1.00 88.00 111 SER A CA 1
ATOM 901 C C . SER A 1 111 ? 11.803 2.884 -0.318 1.00 88.00 111 SER A C 1
ATOM 903 O O . SER A 1 111 ? 12.234 1.898 -0.927 1.00 88.00 111 SER A O 1
ATOM 905 N N . ILE A 1 112 ? 10.672 3.508 -0.621 1.00 91.94 112 ILE A N 1
ATOM 906 C CA . ILE A 1 112 ? 9.826 3.170 -1.758 1.00 91.94 112 ILE A CA 1
ATOM 907 C C . ILE A 1 112 ? 9.556 4.417 -2.596 1.00 91.94 112 ILE A C 1
ATOM 909 O O . ILE A 1 112 ? 9.428 5.513 -2.050 1.00 91.94 112 ILE A O 1
ATOM 913 N N . GLY A 1 113 ? 9.391 4.228 -3.898 1.00 90.81 113 GLY A N 1
ATOM 914 C CA . GLY A 1 113 ? 8.948 5.237 -4.852 1.00 90.81 113 GLY A CA 1
ATOM 915 C C . GLY A 1 113 ? 7.664 4.812 -5.561 1.00 90.81 113 GLY A C 1
ATOM 916 O O . GLY A 1 113 ? 7.240 3.657 -5.476 1.00 90.81 113 GLY A O 1
ATOM 917 N N . HIS A 1 114 ? 7.049 5.759 -6.265 1.00 90.38 114 HIS A N 1
ATOM 918 C CA . HIS A 1 114 ? 5.975 5.503 -7.222 1.00 90.38 114 HIS A CA 1
ATOM 919 C C . HIS A 1 114 ? 6.408 6.041 -8.590 1.00 90.38 114 HIS A C 1
ATOM 921 O O . HIS A 1 114 ? 7.121 7.046 -8.637 1.00 90.38 114 HIS A O 1
ATOM 927 N N . PRO A 1 115 ? 5.992 5.420 -9.706 1.00 83.75 115 PRO A N 1
ATOM 928 C CA . PRO A 1 115 ? 6.270 5.965 -11.026 1.00 83.75 115 PRO A CA 1
ATOM 929 C C . PRO A 1 115 ? 5.555 7.305 -11.220 1.00 83.75 115 PRO A C 1
ATOM 931 O O . PRO A 1 115 ? 4.343 7.380 -11.017 1.00 83.75 115 PRO A O 1
ATOM 934 N N . ASP A 1 116 ? 6.269 8.310 -11.732 1.00 70.81 116 ASP A N 1
ATOM 935 C CA . ASP A 1 116 ? 5.740 9.660 -12.007 1.00 70.81 116 ASP A CA 1
ATOM 936 C C . ASP A 1 116 ? 4.515 9.680 -12.950 1.00 70.81 116 ASP A C 1
ATOM 938 O O . ASP A 1 116 ? 3.824 10.690 -13.061 1.00 70.81 116 ASP A O 1
ATOM 942 N N . PHE A 1 117 ? 4.237 8.569 -13.645 1.00 62.75 117 PHE A N 1
ATOM 943 C CA . PHE A 1 117 ? 3.214 8.464 -14.688 1.00 62.75 117 PHE A CA 1
ATOM 944 C C . PHE A 1 117 ? 2.071 7.481 -14.378 1.00 62.75 117 PHE A C 1
ATOM 946 O O . PHE A 1 117 ? 1.180 7.358 -15.223 1.00 62.75 117 PHE A O 1
ATOM 953 N N . CYS A 1 118 ? 2.049 6.766 -13.235 1.00 57.66 118 CYS A N 1
ATOM 954 C CA . CYS A 1 118 ? 1.058 5.679 -13.047 1.00 57.66 118 CYS A CA 1
ATOM 955 C C . CYS A 1 118 ? -0.406 6.168 -13.027 1.00 57.66 118 CYS A C 1
ATOM 957 O O . CYS A 1 118 ? -1.296 5.391 -13.352 1.00 57.66 118 CYS A O 1
ATOM 959 N N . SER A 1 119 ? -0.669 7.450 -12.753 1.00 58.59 119 SER A N 1
ATOM 960 C CA . SER A 1 119 ? -2.013 8.050 -12.832 1.00 58.59 119 SER A CA 1
ATOM 961 C C . SER A 1 119 ? -2.473 8.400 -14.259 1.00 58.59 119 SER A C 1
ATOM 963 O O . SER A 1 119 ? -3.643 8.716 -14.459 1.00 58.59 119 SER A O 1
ATOM 965 N N . SER A 1 120 ? -1.576 8.348 -15.250 1.00 64.19 120 SER A N 1
ATOM 966 C CA . SER A 1 120 ? -1.845 8.741 -16.647 1.00 64.19 120 SER A CA 1
ATOM 967 C C . SER A 1 120 ? -1.940 7.573 -17.632 1.00 64.19 120 SER A C 1
ATOM 969 O O . SER A 1 120 ? -2.262 7.783 -18.800 1.00 64.19 120 SER A O 1
ATOM 971 N N . LEU A 1 121 ? -1.636 6.353 -17.182 1.00 65.81 121 LEU A N 1
ATOM 972 C CA . LEU A 1 121 ? -1.667 5.154 -18.013 1.00 65.81 121 LEU A CA 1
ATOM 973 C C . LEU A 1 121 ? -3.019 4.453 -17.896 1.00 65.81 121 LEU A C 1
ATOM 975 O O . LEU A 1 121 ? -3.549 4.297 -16.796 1.00 65.81 121 LEU A O 1
ATOM 979 N N . ASP A 1 122 ? -3.529 3.961 -19.024 1.00 78.75 122 ASP A N 1
ATOM 980 C CA . ASP A 1 122 ? -4.704 3.097 -19.022 1.00 78.75 122 ASP A CA 1
ATOM 981 C C . ASP A 1 122 ? -4.363 1.774 -18.312 1.00 78.75 122 ASP A C 1
ATOM 983 O O . ASP A 1 122 ? -3.435 1.064 -18.726 1.00 78.75 122 ASP A O 1
ATOM 987 N N . PRO A 1 123 ? -5.083 1.414 -17.236 1.00 83.38 123 PRO A N 1
ATOM 988 C CA . PRO A 1 123 ? -4.787 0.204 -16.491 1.00 83.38 123 PRO A CA 1
ATOM 989 C C . PRO A 1 123 ? -5.067 -1.036 -17.351 1.00 83.38 123 PRO A C 1
ATOM 991 O O . PRO A 1 123 ? -6.178 -1.250 -17.827 1.00 83.38 123 PRO A O 1
ATOM 994 N N . LEU A 1 124 ? -4.065 -1.909 -17.498 1.00 87.44 124 LEU A N 1
ATOM 995 C CA . LEU A 1 124 ? -4.216 -3.211 -18.173 1.00 87.44 124 LEU A CA 1
ATOM 996 C C . LEU A 1 124 ? -4.930 -4.260 -17.308 1.00 87.44 124 LEU A C 1
ATOM 998 O O . LEU A 1 124 ? -5.179 -5.379 -17.760 1.00 87.44 124 LEU A O 1
ATOM 1002 N N . VAL A 1 125 ? -5.210 -3.925 -16.050 1.00 91.19 125 VAL A N 1
ATOM 1003 C CA . VAL A 1 125 ? -5.800 -4.825 -15.064 1.00 91.19 125 VAL A CA 1
ATOM 1004 C C . VAL A 1 125 ? -7.013 -4.195 -14.393 1.00 91.19 125 VAL A C 1
ATOM 1006 O O . VAL A 1 125 ? -7.146 -2.978 -14.311 1.00 91.19 125 VAL A O 1
ATOM 1009 N N . THR A 1 126 ? -7.888 -5.040 -13.863 1.00 93.62 126 THR A N 1
ATOM 1010 C CA . THR A 1 126 ? -9.078 -4.648 -13.108 1.00 93.62 126 THR A CA 1
ATOM 1011 C C . THR A 1 126 ? -9.058 -5.300 -11.731 1.00 93.62 126 THR A C 1
ATOM 1013 O O . THR A 1 126 ? -8.752 -6.487 -11.595 1.00 93.62 126 THR A O 1
ATOM 1016 N N . ILE A 1 127 ? -9.408 -4.535 -10.697 1.00 95.56 127 ILE A N 1
ATOM 1017 C CA . ILE A 1 127 ? -9.584 -5.056 -9.341 1.00 95.56 127 ILE A CA 1
ATOM 1018 C C . ILE A 1 127 ? -10.982 -5.663 -9.228 1.00 95.56 127 ILE A C 1
ATOM 1020 O O . ILE A 1 127 ? -11.981 -4.969 -9.386 1.00 95.56 127 ILE A O 1
ATOM 1024 N N . LEU A 1 128 ? -11.058 -6.961 -8.939 1.00 96.88 128 LEU A N 1
ATOM 1025 C CA . LEU A 1 128 ? -12.329 -7.657 -8.729 1.00 96.88 128 LEU A CA 1
ATOM 1026 C C . LEU A 1 128 ? -12.796 -7.561 -7.279 1.00 96.88 128 LEU A C 1
ATOM 1028 O O . LEU A 1 128 ? -13.986 -7.404 -7.014 1.00 96.88 128 LEU A O 1
ATOM 1032 N N . LYS A 1 129 ? -11.865 -7.724 -6.334 1.00 96.94 129 LYS A N 1
ATOM 1033 C CA . LYS A 1 129 ? -12.131 -7.695 -4.891 1.00 96.94 129 LYS A CA 1
ATOM 1034 C C . LYS A 1 129 ? -10.900 -7.198 -4.152 1.00 96.94 129 LYS A C 1
ATOM 1036 O O . LYS A 1 129 ? -9.782 -7.533 -4.530 1.00 96.94 129 LYS A O 1
ATOM 1041 N N . SER A 1 130 ? -11.106 -6.472 -3.066 1.00 97.19 130 SER A N 1
ATOM 1042 C CA . SER A 1 130 ? -10.049 -6.081 -2.139 1.00 97.19 130 SER A CA 1
ATOM 1043 C C . SER A 1 130 ? -10.621 -5.946 -0.731 1.00 97.19 130 SER A C 1
ATOM 1045 O O . SER A 1 130 ? -11.790 -5.589 -0.566 1.00 97.19 130 SER A O 1
ATOM 1047 N N . ARG A 1 131 ? -9.829 -6.296 0.287 1.00 96.50 131 ARG A N 1
ATOM 1048 C CA . ARG A 1 131 ? -10.199 -6.127 1.700 1.00 96.50 131 ARG A CA 1
ATOM 1049 C C . ARG A 1 131 ? -8.959 -6.091 2.584 1.00 96.50 131 ARG A C 1
ATOM 1051 O O . ARG A 1 131 ? -8.017 -6.838 2.334 1.00 96.50 131 ARG A O 1
ATOM 1058 N N . CYS A 1 132 ? -9.033 -5.336 3.677 1.00 96.88 132 CYS A N 1
ATOM 1059 C CA . CYS A 1 132 ? -8.142 -5.460 4.829 1.00 96.88 132 CYS A CA 1
ATOM 1060 C C . CYS A 1 132 ? -8.945 -5.793 6.090 1.00 96.88 132 CYS A C 1
ATOM 1062 O O . CYS A 1 132 ? -10.091 -5.376 6.243 1.00 96.88 132 CYS A O 1
ATOM 1064 N N . THR A 1 133 ? -8.339 -6.552 6.996 1.00 96.31 133 THR A N 1
ATOM 1065 C CA . THR A 1 133 ? -8.872 -6.817 8.333 1.00 96.31 133 THR A CA 1
ATOM 1066 C C . THR A 1 133 ? -8.150 -5.902 9.316 1.00 96.31 133 THR A C 1
ATOM 1068 O O . THR A 1 133 ? -6.932 -6.000 9.471 1.00 96.31 133 THR A O 1
ATOM 1071 N N . VAL A 1 134 ? -8.894 -5.011 9.970 1.00 93.88 134 VAL A N 1
ATOM 1072 C CA . VAL A 1 134 ? -8.361 -4.028 10.921 1.00 93.88 134 VAL A CA 1
ATOM 1073 C C . VAL A 1 134 ? -8.731 -4.451 12.346 1.00 93.88 134 VAL A C 1
ATOM 1075 O O . VAL A 1 134 ? -9.919 -4.518 12.664 1.00 93.88 134 VAL A O 1
ATOM 1078 N N . PRO A 1 135 ? -7.761 -4.781 13.218 1.00 86.94 135 PRO A N 1
ATOM 1079 C CA . PRO A 1 135 ? -8.040 -5.012 14.628 1.00 86.94 135 PRO A CA 1
ATOM 1080 C C . PRO A 1 135 ? -8.271 -3.683 15.367 1.00 86.94 135 PRO A C 1
ATOM 1082 O O . PRO A 1 135 ? -7.361 -2.866 15.497 1.00 86.94 135 PRO A O 1
ATOM 1085 N N . GLY A 1 136 ? -9.463 -3.505 15.933 1.00 85.50 136 GLY A N 1
ATOM 1086 C CA . GLY A 1 136 ? -9.775 -2.383 16.825 1.00 85.50 136 GLY A CA 1
ATOM 1087 C C . GLY A 1 136 ? -10.430 -1.189 16.130 1.00 85.50 136 GLY A C 1
ATOM 1088 O O . GLY A 1 136 ? -11.016 -1.327 15.063 1.00 85.50 136 GLY A O 1
ATOM 1089 N N . GLU A 1 137 ? -10.367 -0.025 16.780 1.00 87.44 137 GLU A N 1
ATOM 1090 C CA . GLU A 1 137 ? -11.146 1.165 16.391 1.00 87.44 137 GLU A CA 1
ATOM 1091 C C . GLU A 1 137 ? -10.463 2.032 15.323 1.00 87.44 137 GLU A C 1
ATOM 1093 O O . GLU A 1 137 ? -11.131 2.761 14.592 1.00 87.44 137 GLU A O 1
ATOM 1098 N N . ASN A 1 138 ? -9.133 1.960 15.202 1.00 92.19 138 ASN A N 1
ATOM 1099 C CA . ASN A 1 138 ? -8.404 2.753 14.215 1.00 92.19 138 ASN A CA 1
ATOM 1100 C C . ASN A 1 138 ? -8.444 2.084 12.833 1.00 92.19 138 ASN A C 1
ATOM 1102 O O . ASN A 1 138 ? -7.518 1.355 12.471 1.00 92.19 138 ASN A O 1
ATOM 1106 N N . SER A 1 139 ? -9.486 2.397 12.059 1.00 93.50 139 SER A N 1
ATOM 1107 C CA . SER A 1 139 ? -9.725 1.918 10.684 1.00 93.50 139 SER A CA 1
ATOM 1108 C C . SER A 1 139 ? -8.575 2.187 9.699 1.00 93.50 139 SER A C 1
ATOM 1110 O O . SER A 1 139 ? -8.470 1.511 8.679 1.00 93.50 139 SER A O 1
ATOM 1112 N N . PHE A 1 140 ? -7.679 3.128 10.015 1.00 95.88 140 PHE A N 1
ATOM 1113 C CA . PHE A 1 140 ? -6.537 3.521 9.180 1.00 95.88 140 PHE A CA 1
ATOM 1114 C C . PHE A 1 140 ? -5.188 3.025 9.723 1.00 95.88 140 PHE A C 1
ATOM 1116 O O . PHE A 1 140 ? -4.126 3.349 9.186 1.00 95.88 140 PHE A O 1
ATOM 1123 N N . GLY A 1 141 ? -5.217 2.283 10.831 1.00 93.75 141 GLY A N 1
ATOM 1124 C CA . GLY A 1 141 ? -4.044 1.864 11.580 1.00 93.75 141 GLY A CA 1
ATOM 1125 C C . GLY A 1 141 ? -3.526 0.485 11.190 1.00 93.75 141 GLY A C 1
ATOM 1126 O O . GLY A 1 141 ? -3.302 0.167 10.023 1.00 93.75 141 GLY A O 1
ATOM 1127 N N . LYS A 1 142 ? -3.258 -0.329 12.213 1.00 94.62 142 LYS A N 1
ATOM 1128 C CA . LYS A 1 142 ? -2.721 -1.684 12.058 1.00 94.62 142 LYS A CA 1
ATOM 1129 C C . LYS A 1 142 ? -3.702 -2.558 11.274 1.00 94.62 142 LYS A C 1
ATOM 1131 O O . LYS A 1 142 ? -4.907 -2.419 11.430 1.00 94.62 142 LYS A O 1
ATOM 1136 N N . VAL A 1 143 ? -3.182 -3.515 10.510 1.00 95.56 143 VAL A N 1
ATOM 1137 C CA . VAL A 1 143 ? -3.972 -4.572 9.861 1.00 95.56 143 VAL A CA 1
ATOM 1138 C C . VAL A 1 143 ? -3.468 -5.945 10.297 1.00 95.56 143 VAL A C 1
ATOM 1140 O O . VAL A 1 143 ? -2.300 -6.098 10.650 1.00 95.56 143 VAL A O 1
ATOM 1143 N N . THR A 1 144 ? -4.340 -6.950 10.298 1.00 95.44 144 THR A N 1
ATOM 1144 C CA . THR A 1 144 ? -3.991 -8.350 10.624 1.00 95.44 144 THR A CA 1
ATOM 1145 C C . THR A 1 144 ? -4.047 -9.279 9.427 1.00 95.44 144 THR A C 1
ATOM 1147 O O . THR A 1 144 ? -3.461 -10.352 9.476 1.00 95.44 144 THR A O 1
ATOM 1150 N N . ASP A 1 145 ? -4.733 -8.873 8.363 1.00 95.38 145 ASP A N 1
ATOM 1151 C CA . ASP A 1 145 ? -4.913 -9.666 7.150 1.00 95.38 145 ASP A CA 1
ATOM 1152 C C . ASP A 1 145 ? -5.372 -8.755 6.002 1.00 95.38 145 ASP A C 1
ATOM 1154 O O . ASP A 1 145 ? -5.892 -7.662 6.247 1.00 95.38 145 ASP A O 1
ATOM 1158 N N . GLY A 1 146 ? -5.205 -9.189 4.756 1.00 96.25 146 GLY A N 1
ATOM 1159 C CA . GLY A 1 146 ? -5.772 -8.495 3.609 1.00 96.25 146 GLY A CA 1
ATOM 1160 C C . GLY A 1 146 ? -5.470 -9.175 2.282 1.00 96.25 146 GLY A C 1
ATOM 1161 O O . GLY A 1 146 ? -4.440 -9.823 2.111 1.00 96.25 146 GLY A O 1
ATOM 1162 N N . PHE A 1 147 ? -6.368 -9.002 1.315 1.00 97.56 147 PHE A N 1
ATOM 1163 C CA . PHE A 1 147 ? -6.254 -9.613 -0.005 1.00 97.56 147 PHE A CA 1
ATOM 1164 C C . PHE A 1 147 ? -6.700 -8.659 -1.109 1.00 97.56 147 PHE A C 1
ATOM 1166 O O . PHE A 1 147 ? -7.520 -7.766 -0.889 1.00 97.56 147 PHE A O 1
ATOM 1173 N N . ILE A 1 148 ? -6.185 -8.904 -2.314 1.00 97.50 148 ILE A N 1
ATOM 1174 C CA . ILE A 1 148 ? -6.635 -8.286 -3.560 1.00 97.50 148 ILE A CA 1
ATOM 1175 C C . ILE A 1 148 ? -6.798 -9.399 -4.597 1.00 97.50 148 ILE A C 1
ATOM 1177 O O . ILE A 1 148 ? -5.968 -10.300 -4.700 1.00 97.50 148 ILE A O 1
ATOM 1181 N N . THR A 1 149 ? -7.879 -9.348 -5.365 1.00 97.12 149 THR A N 1
ATOM 1182 C CA . THR A 1 149 ? -8.117 -10.185 -6.541 1.00 97.12 149 THR A CA 1
ATOM 1183 C C . THR A 1 149 ? -8.061 -9.299 -7.776 1.00 97.12 149 THR A C 1
ATOM 1185 O O . THR A 1 149 ? -8.855 -8.367 -7.898 1.00 97.12 149 THR A O 1
ATOM 1188 N N . ILE A 1 150 ? -7.136 -9.602 -8.684 1.00 94.94 150 ILE A N 1
ATOM 1189 C CA . ILE A 1 150 ? -6.869 -8.828 -9.899 1.00 94.94 150 ILE A CA 1
ATOM 1190 C C . ILE A 1 150 ? -7.174 -9.703 -11.116 1.00 94.94 150 ILE A C 1
ATOM 1192 O O . ILE A 1 150 ? -6.837 -10.886 -11.130 1.00 94.94 150 ILE A O 1
ATOM 1196 N N . GLN A 1 151 ? -7.792 -9.119 -12.138 1.00 95.56 151 GLN A N 1
ATOM 1197 C CA . GLN A 1 151 ? -7.981 -9.725 -13.451 1.00 95.56 151 GLN A CA 1
ATOM 1198 C C . GLN A 1 151 ? -7.210 -8.925 -14.499 1.00 95.56 151 GLN A C 1
ATOM 1200 O O . GLN A 1 151 ? -7.296 -7.702 -14.527 1.00 95.56 151 GLN A O 1
ATOM 1205 N N . GLY A 1 152 ? -6.481 -9.605 -15.378 1.00 93.62 152 GLY A N 1
ATOM 1206 C CA . GLY A 1 152 ? -5.751 -8.963 -16.465 1.00 93.62 152 GLY A CA 1
ATOM 1207 C C . GLY A 1 152 ? -4.972 -9.962 -17.321 1.00 93.62 152 GLY A C 1
ATOM 1208 O O . GLY A 1 152 ? -5.001 -11.164 -17.036 1.00 93.62 152 GLY A O 1
ATOM 1209 N N . PRO A 1 153 ? -4.284 -9.491 -18.372 1.00 91.50 153 PRO A N 1
ATOM 1210 C CA . PRO A 1 153 ? -3.423 -10.326 -19.199 1.00 91.50 153 PRO A CA 1
ATOM 1211 C C . PRO A 1 153 ? -2.278 -10.941 -18.385 1.00 91.50 153 PRO A C 1
ATOM 1213 O O . PRO A 1 153 ? -1.655 -10.266 -17.567 1.00 91.50 153 PRO A O 1
ATOM 1216 N N . LEU A 1 154 ? -1.968 -12.213 -18.648 1.00 89.62 154 LEU A N 1
ATOM 1217 C CA . LEU A 1 154 ? -0.827 -12.907 -18.052 1.00 89.62 154 LEU A CA 1
ATOM 1218 C C . LEU A 1 154 ? 0.263 -13.105 -19.104 1.00 89.62 154 LEU A C 1
ATOM 1220 O O . LEU A 1 154 ? 0.000 -13.620 -20.191 1.00 89.62 154 LEU A O 1
ATOM 1224 N N . VAL A 1 155 ? 1.494 -12.731 -18.761 1.00 87.94 155 VAL A N 1
ATOM 1225 C CA . VAL A 1 155 ? 2.673 -12.955 -19.602 1.00 87.94 155 VAL A CA 1
ATOM 1226 C C . VAL A 1 155 ? 3.620 -13.896 -18.872 1.00 87.94 155 VAL A C 1
ATOM 1228 O O . VAL A 1 155 ? 3.983 -13.654 -17.723 1.00 87.94 155 VAL A O 1
ATOM 1231 N N . GLU A 1 156 ? 4.039 -14.971 -19.539 1.00 90.44 156 GLU A N 1
ATOM 1232 C CA . GLU A 1 156 ? 5.055 -15.867 -18.991 1.00 90.44 156 GLU A CA 1
ATOM 1233 C C . GLU A 1 156 ? 6.433 -15.193 -19.052 1.00 90.44 156 GLU A C 1
ATOM 1235 O O . GLU A 1 156 ? 6.934 -14.835 -20.127 1.00 90.44 156 GLU A O 1
ATOM 1240 N N . MET A 1 157 ? 7.063 -15.039 -17.887 1.00 89.75 157 MET A N 1
ATOM 1241 C CA . MET A 1 157 ? 8.368 -14.401 -17.748 1.00 89.75 157 MET A CA 1
ATOM 1242 C C . MET A 1 157 ? 9.373 -15.345 -17.091 1.00 89.75 157 MET A C 1
ATOM 1244 O O . MET A 1 157 ? 9.049 -16.111 -16.190 1.00 89.75 157 MET A O 1
ATOM 1248 N N . THR A 1 158 ? 10.622 -15.275 -17.541 1.00 91.56 158 THR A N 1
ATOM 1249 C CA . THR A 1 158 ? 11.767 -15.956 -16.939 1.00 91.56 158 THR A CA 1
ATOM 1250 C C . THR A 1 158 ? 12.581 -14.946 -16.140 1.00 91.56 158 THR A C 1
ATOM 1252 O O . THR A 1 158 ? 13.146 -14.010 -16.715 1.00 91.56 158 THR A O 1
ATOM 1255 N N . LEU A 1 159 ? 12.660 -15.167 -14.828 1.00 88.81 159 LEU A N 1
ATOM 1256 C CA . LEU A 1 159 ? 13.551 -14.453 -13.919 1.00 88.81 159 LEU A CA 1
ATOM 1257 C C . LEU A 1 159 ? 14.908 -15.168 -13.873 1.00 88.81 159 LEU A C 1
ATOM 1259 O O . LEU A 1 159 ? 14.971 -16.370 -13.618 1.00 88.81 159 LEU A O 1
ATOM 1263 N N . ARG A 1 160 ? 16.000 -14.442 -14.118 1.00 88.62 160 ARG A N 1
ATOM 1264 C CA . ARG A 1 160 ? 17.373 -14.965 -14.023 1.00 88.62 160 ARG A CA 1
ATOM 1265 C C . ARG A 1 160 ? 18.183 -14.125 -13.056 1.00 88.62 160 ARG A C 1
ATOM 1267 O O . ARG A 1 160 ? 18.183 -12.908 -13.193 1.00 88.62 160 ARG A O 1
ATOM 1274 N N . CYS A 1 161 ? 18.914 -14.770 -12.154 1.00 86.62 161 CYS A N 1
ATOM 1275 C CA . CYS A 1 161 ? 19.842 -14.126 -11.230 1.00 86.62 161 CYS A CA 1
ATOM 1276 C C . CYS A 1 161 ? 21.285 -14.448 -11.647 1.00 86.62 161 CYS A C 1
ATOM 1278 O O . CYS A 1 161 ? 21.638 -15.624 -11.732 1.00 86.62 161 CYS A O 1
ATOM 1280 N N . LYS A 1 162 ? 22.104 -13.431 -11.948 1.00 81.25 162 LYS A N 1
ATOM 1281 C CA . LYS A 1 162 ? 23.535 -13.624 -12.267 1.00 81.25 162 LYS A CA 1
ATOM 1282 C C . LYS A 1 162 ? 24.417 -13.724 -11.016 1.00 81.25 162 LYS A C 1
ATOM 1284 O O . LYS A 1 162 ? 25.391 -14.466 -11.033 1.00 81.25 162 LYS A O 1
ATOM 1289 N N . ASP A 1 163 ? 24.066 -12.998 -9.960 1.00 81.75 163 ASP A N 1
ATOM 1290 C CA . ASP A 1 163 ? 24.727 -12.988 -8.657 1.00 81.75 163 ASP A CA 1
ATOM 1291 C C . ASP A 1 163 ? 23.664 -12.718 -7.575 1.00 81.75 163 ASP A C 1
ATOM 1293 O O . ASP A 1 163 ? 23.117 -11.618 -7.525 1.00 81.75 163 ASP A O 1
ATOM 1297 N N . PRO A 1 164 ? 23.355 -13.686 -6.695 1.00 72.38 164 PRO A N 1
ATOM 1298 C CA . PRO A 1 164 ? 22.371 -13.509 -5.626 1.00 72.38 164 PRO A CA 1
ATOM 1299 C C . PRO A 1 164 ? 22.692 -12.371 -4.652 1.00 72.38 164 PRO A C 1
ATOM 1301 O O . PRO A 1 164 ? 21.800 -11.924 -3.934 1.00 72.38 164 PRO A O 1
ATOM 1304 N N . LYS A 1 165 ? 23.953 -11.924 -4.601 1.00 71.44 165 LYS A N 1
ATOM 1305 C CA . LYS A 1 165 ? 24.406 -10.834 -3.731 1.00 71.44 165 LYS A CA 1
ATOM 1306 C C . LYS A 1 165 ? 24.228 -9.451 -4.357 1.00 71.44 165 LYS A C 1
ATOM 1308 O O . LYS A 1 165 ? 24.318 -8.462 -3.635 1.00 71.44 165 LYS A O 1
ATOM 1313 N N . ASP A 1 166 ? 23.952 -9.374 -5.658 1.00 70.75 166 ASP A N 1
ATOM 1314 C CA . ASP A 1 166 ? 23.686 -8.129 -6.375 1.00 70.75 166 ASP A CA 1
ATOM 1315 C C . ASP A 1 166 ? 22.208 -8.069 -6.791 1.00 70.75 166 ASP A C 1
ATOM 1317 O O . ASP A 1 166 ? 21.733 -8.827 -7.636 1.00 70.75 166 ASP A O 1
ATOM 1321 N N . TYR A 1 167 ? 21.450 -7.133 -6.220 1.00 63.41 167 TYR A N 1
ATOM 1322 C CA . TYR A 1 167 ? 20.032 -6.965 -6.546 1.00 63.41 167 TYR A CA 1
ATOM 1323 C C . TYR A 1 167 ? 19.804 -6.516 -8.006 1.00 63.41 167 TYR A C 1
ATOM 1325 O O . TYR A 1 167 ? 18.706 -6.699 -8.532 1.00 63.41 167 TYR A O 1
ATOM 1333 N N . ARG A 1 168 ? 20.825 -5.978 -8.695 1.00 65.44 168 ARG A N 1
ATOM 1334 C CA . ARG A 1 168 ? 20.782 -5.666 -10.137 1.00 65.44 168 ARG A CA 1
ATOM 1335 C C . ARG A 1 168 ? 21.050 -6.880 -11.019 1.00 65.44 168 ARG A C 1
ATOM 1337 O O . ARG A 1 168 ? 20.885 -6.812 -12.236 1.00 65.44 168 ARG A O 1
ATOM 1344 N N . ALA A 1 169 ? 21.441 -8.006 -10.430 1.00 70.94 169 ALA A N 1
ATOM 1345 C CA . ALA A 1 169 ? 21.720 -9.223 -11.171 1.00 70.94 169 ALA A CA 1
ATOM 1346 C C . ALA A 1 169 ? 20.455 -9.981 -11.592 1.00 70.94 169 ALA A C 1
ATOM 1348 O O . ALA A 1 169 ? 20.561 -10.977 -12.317 1.00 70.94 169 ALA A O 1
ATOM 1349 N N . TYR A 1 170 ? 19.279 -9.531 -11.147 1.00 79.38 170 TYR A N 1
ATOM 1350 C CA . TYR A 1 170 ? 17.997 -10.064 -11.577 1.00 79.38 170 TYR A CA 1
ATOM 1351 C C . TYR A 1 170 ? 17.594 -9.447 -12.915 1.00 79.38 170 TYR A C 1
ATOM 1353 O O . TYR A 1 170 ? 17.434 -8.239 -13.054 1.00 79.38 170 TYR A O 1
ATOM 1361 N N . THR A 1 171 ? 17.415 -10.299 -13.916 1.00 83.31 171 THR A N 1
ATOM 1362 C CA . THR A 1 171 ? 16.910 -9.913 -15.234 1.00 83.31 171 THR A CA 1
ATOM 1363 C C . THR A 1 171 ? 15.606 -10.642 -15.495 1.00 83.31 171 THR A C 1
ATOM 1365 O O . THR A 1 171 ? 15.511 -11.856 -15.302 1.00 83.31 171 THR A O 1
ATOM 1368 N N . LEU A 1 172 ? 14.599 -9.885 -15.920 1.00 85.50 172 LEU A N 1
ATOM 1369 C CA . LEU A 1 172 ? 13.290 -10.402 -16.278 1.00 85.50 172 LEU A CA 1
ATOM 1370 C C . LEU A 1 172 ? 13.176 -10.406 -17.802 1.00 85.50 172 LEU A C 1
ATOM 1372 O O . LEU A 1 172 ? 13.412 -9.393 -18.455 1.00 85.50 172 LEU A O 1
ATOM 1376 N N . SER A 1 173 ? 12.850 -11.557 -18.378 1.00 88.19 173 SER A N 1
ATOM 1377 C CA . SER A 1 173 ? 12.689 -11.707 -19.826 1.00 88.19 173 SER A CA 1
ATOM 1378 C C . SER A 1 173 ? 11.372 -12.403 -20.124 1.00 88.19 173 SER A C 1
ATOM 1380 O O . SER A 1 173 ? 11.096 -13.463 -19.571 1.00 88.19 173 SER A O 1
ATOM 1382 N N . ALA A 1 174 ? 10.542 -11.816 -20.981 1.00 83.50 174 ALA A N 1
ATOM 1383 C CA . ALA A 1 174 ? 9.368 -12.510 -21.495 1.00 83.50 174 ALA A CA 1
ATOM 1384 C C . ALA A 1 174 ? 9.819 -13.569 -22.508 1.00 83.50 174 ALA A C 1
ATOM 1386 O O . ALA A 1 174 ? 10.738 -13.325 -23.301 1.00 83.50 174 ALA A O 1
ATOM 1387 N N . LYS A 1 175 ? 9.161 -14.734 -22.537 1.00 73.69 175 LYS A N 1
ATOM 1388 C CA . LYS A 1 175 ? 9.219 -15.558 -23.752 1.00 73.69 175 LYS A CA 1
ATOM 1389 C C . LYS A 1 175 ? 8.719 -14.671 -24.891 1.00 73.69 175 LYS A C 1
ATOM 1391 O O . LYS A 1 175 ? 7.667 -14.060 -24.739 1.00 73.69 175 LYS A O 1
ATOM 1396 N N . LYS A 1 176 ? 9.480 -14.553 -25.989 1.00 58.06 176 LYS A N 1
ATOM 1397 C CA . LYS A 1 176 ? 9.050 -13.820 -27.192 1.00 58.06 176 LYS A CA 1
ATOM 1398 C C . LYS A 1 176 ? 7.626 -14.261 -27.541 1.00 58.06 176 LYS A C 1
ATOM 1400 O O . LYS A 1 176 ? 7.438 -15.361 -28.052 1.00 58.06 176 LYS A O 1
ATOM 1405 N N . ALA A 1 177 ? 6.647 -13.421 -27.241 1.00 49.06 177 ALA A N 1
ATOM 1406 C CA . ALA A 1 177 ? 5.289 -13.599 -27.696 1.00 49.06 177 ALA A CA 1
ATOM 1407 C C . ALA A 1 177 ? 5.158 -12.750 -28.963 1.00 49.06 177 ALA A C 1
ATOM 1409 O O . ALA A 1 177 ? 5.313 -11.532 -28.902 1.00 49.06 177 ALA A O 1
ATOM 1410 N N . TRP A 1 178 ? 4.896 -13.442 -30.074 1.00 42.28 178 TRP A N 1
ATOM 1411 C CA . TRP A 1 178 ? 4.538 -12.942 -31.409 1.00 42.28 178 TRP A CA 1
ATOM 1412 C C . TRP A 1 178 ? 5.701 -12.589 -32.354 1.00 42.28 178 TRP A C 1
ATOM 1414 O O . TRP A 1 178 ? 6.267 -11.499 -32.360 1.00 42.28 178 TRP A O 1
ATOM 1424 N N . VAL A 1 179 ? 6.022 -13.581 -33.192 1.00 37.81 179 VAL A N 1
ATOM 1425 C CA . VAL A 1 179 ? 6.438 -13.392 -34.588 1.00 37.81 179 VAL A CA 1
ATOM 1426 C C . VAL A 1 179 ? 5.154 -13.065 -35.360 1.00 37.81 179 VAL A C 1
ATOM 1428 O O . VAL A 1 179 ? 4.182 -13.810 -35.224 1.00 37.81 179 VAL A O 1
ATOM 1431 N N . HIS A 1 180 ? 5.136 -11.943 -36.082 1.00 37.34 180 HIS A N 1
ATOM 1432 C CA . HIS A 1 180 ? 4.135 -11.674 -37.120 1.00 37.34 180 HIS A CA 1
ATOM 1433 C C . HIS A 1 180 ? 4.423 -12.514 -38.363 1.00 37.34 180 HIS A C 1
ATOM 1435 O O . HIS A 1 180 ? 5.625 -12.683 -38.676 1.00 37.34 180 HIS A O 1
#

Foldseek 3Di:
DPPVVVVVVVVCQLPDDPPPPPVQVVLQVVLQVLLADDDPDLLFSQVVCLVVVVVSCVSPVFQDALSDTPVLLLQQLQKDADQADPNDGDDKAQDPDDRHPPSHPSRTHHGIHGDPCSVPDDRQKDWPDKDWADPDDSSRTTTDDIDTDMDGDDFDWDWDAPDPVDPVRTDIDTDPDDDD

pLDDT: mean 80.95, std 17.67, range [31.34, 97.56]

Secondary structure (DSSP, 8-state):
--HHHHHHHHHHHHHS-TT---HHHHHHHHHHHHHTS--SSGGGTTTTTHHHHHHHHHHH-PPEETTEEGGGHHHHTT-EE--EETTEE---EE-SS--S-TTSGGGEES-EE--TTTTTSPPS-EEEEEEEE--SS-TTS--SEEEEEEE-----EEEEES-TT-GGGEEEEE------

Radius of gyration: 18.28 Å; chains: 1; bounding box: 39×42×58 Å

Sequence (180 aa):
MAKVYQVNTIFHYLRCSSLVKNPYDFWHGLVHLYSLRQLSFENDKLPAVSGIASEVHEITDLEYLAGLWKENLVADLCWHRDYEIGGLQVPGIQREIYVAPSWSWASIDGSIGHPDFCSSLDPLVTILKSRCTVPGENSFGKVTDGFITIQGPLVEMTLRCKDPKDYRAYTLSAKKAWVH

Organism: Scytalidium lignicola (NCBI:txid5539)